Protein AF-X1PSZ1-F1 (afdb_monomer_lite)

Sequence (134 aa):
WIGGEGLDAARFAELLNGAGLPGVLFTPEVRGTTGGVRLEIRDPYSFNPAKTGIYALSYAFMLGDFKVPKSTPDNVVMFDKVMGTDKIGQYLEEGLTPQQIVANYTPMLQRFKQERMHYLLPEYDGPVNSGINE

Secondary structure (DSSP, 8-state):
-EEEET--HHHHHHHHHHTT-TTEEEEEEEETTEEEEEEEES-TTT--HHHHHHHHHHHHHHHS-------BTTB--HHHHHHTSSHHHHHHHTT--HHHHHHHHHHHHHHHHHHGGGG--TT---S-------

Structure (mmCIF, N/CA/C/O backbone):
data_AF-X1PSZ1-F1
#
_entry.id   AF-X1PSZ1-F1
#
loop_
_atom_site.group_PDB
_atom_site.id
_atom_site.type_symbol
_atom_site.label_atom_id
_atom_site.label_alt_id
_atom_site.label_comp_id
_atom_site.label_asym_id
_atom_site.label_entity_id
_atom_site.label_seq_id
_atom_site.pdbx_PDB_ins_code
_atom_site.Cartn_x
_atom_site.Cartn_y
_atom_site.Cartn_z
_atom_site.occupancy
_atom_site.B_iso_or_equiv
_atom_site.auth_seq_id
_atom_site.auth_comp_id
_atom_site.auth_asym_id
_atom_site.auth_atom_id
_atom_site.pdbx_PDB_model_num
ATOM 1 N N . TRP A 1 1 ? 0.451 -11.696 6.292 1.00 95.88 1 TRP A N 1
ATOM 2 C CA . TRP A 1 1 ? -0.870 -11.259 6.784 1.00 95.88 1 TRP A CA 1
ATOM 3 C C . TRP A 1 1 ? -0.813 -9.751 6.931 1.00 95.88 1 TRP A C 1
ATOM 5 O O . TRP A 1 1 ? 0.229 -9.259 7.349 1.00 95.88 1 TRP A O 1
ATOM 15 N N . ILE A 1 2 ? -1.862 -9.041 6.526 1.00 96.62 2 ILE A N 1
ATOM 16 C CA . ILE A 1 2 ? -1.983 -7.582 6.638 1.00 96.62 2 ILE A CA 1
ATOM 17 C C . ILE A 1 2 ? -3.346 -7.300 7.260 1.00 96.62 2 ILE A C 1
ATOM 19 O O . ILE A 1 2 ? -4.340 -7.845 6.791 1.00 96.62 2 ILE A O 1
ATOM 23 N N . GLY A 1 3 ? -3.406 -6.463 8.286 1.00 96.06 3 GLY A N 1
ATOM 24 C CA . GLY A 1 3 ? -4.656 -6.115 8.950 1.00 96.06 3 GLY A CA 1
ATOM 25 C C . GLY A 1 3 ? -4.440 -5.112 10.070 1.00 96.06 3 GLY A C 1
ATOM 26 O O . GLY A 1 3 ? -3.310 -4.695 10.331 1.00 96.06 3 GLY A O 1
ATOM 27 N N . GLY A 1 4 ? -5.530 -4.740 10.726 1.00 95.81 4 GLY A N 1
ATOM 28 C CA . GLY A 1 4 ? -5.528 -3.777 11.816 1.00 95.81 4 GLY A CA 1
ATOM 29 C C . GLY A 1 4 ? -6.753 -3.928 12.706 1.00 95.81 4 GLY A C 1
ATOM 30 O O . GLY A 1 4 ? -7.667 -4.706 12.421 1.00 95.81 4 GLY A O 1
ATOM 31 N N . GLU A 1 5 ? -6.740 -3.214 13.823 1.00 95.38 5 GLU A N 1
ATOM 32 C CA . GLU A 1 5 ? -7.844 -3.211 14.778 1.00 95.38 5 GLU A CA 1
ATOM 33 C C . GLU A 1 5 ? -9.131 -2.690 14.126 1.00 95.38 5 GLU A C 1
ATOM 35 O O . GLU A 1 5 ? -9.104 -1.703 13.395 1.00 95.38 5 GLU A O 1
ATOM 40 N N . GLY A 1 6 ? -10.245 -3.396 14.341 1.00 93.50 6 GLY A N 1
ATOM 41 C CA . GLY A 1 6 ? -11.566 -2.982 13.853 1.00 93.50 6 GLY A CA 1
ATOM 42 C C . GLY A 1 6 ? -11.782 -3.039 12.333 1.00 93.50 6 GLY A C 1
ATOM 43 O O . GLY A 1 6 ? -12.872 -2.712 11.874 1.00 93.50 6 GLY A O 1
ATOM 44 N N . LEU A 1 7 ? -10.790 -3.462 11.544 1.00 97.25 7 LEU A N 1
ATOM 45 C CA . LEU A 1 7 ? -10.909 -3.539 10.087 1.00 97.25 7 LEU A CA 1
ATOM 46 C C . LEU A 1 7 ? -11.869 -4.664 9.659 1.00 97.25 7 LEU A C 1
ATOM 48 O O . LEU A 1 7 ? -11.743 -5.800 10.114 1.00 97.25 7 LEU A O 1
ATOM 52 N N . ASP A 1 8 ? -12.785 -4.390 8.731 1.00 98.06 8 ASP A N 1
ATOM 53 C CA . ASP A 1 8 ? -13.642 -5.426 8.142 1.00 98.06 8 ASP A CA 1
ATOM 54 C C . ASP A 1 8 ? -12.822 -6.338 7.212 1.00 98.06 8 ASP A C 1
ATOM 56 O O . ASP A 1 8 ? -12.470 -5.972 6.088 1.00 98.06 8 ASP A O 1
ATOM 60 N N . ALA A 1 9 ? -12.519 -7.550 7.687 1.00 98.38 9 ALA A N 1
ATOM 61 C CA . ALA A 1 9 ? -11.721 -8.533 6.958 1.00 98.38 9 ALA A CA 1
ATOM 62 C C . ALA A 1 9 ? -12.352 -8.942 5.617 1.00 9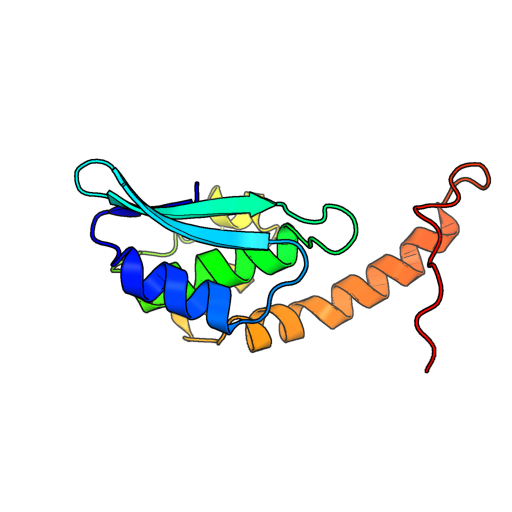8.38 9 ALA A C 1
ATOM 64 O O . ALA A 1 9 ? -11.636 -9.103 4.626 1.00 98.38 9 ALA A O 1
ATOM 65 N N . ALA A 1 10 ? -13.678 -9.112 5.577 1.00 98.44 10 ALA A N 1
ATOM 66 C CA . ALA A 1 10 ? -14.386 -9.566 4.385 1.00 98.44 10 ALA A CA 1
ATOM 67 C C . ALA A 1 10 ? -14.373 -8.476 3.313 1.00 98.44 10 ALA A C 1
ATOM 69 O O . ALA A 1 10 ? -13.967 -8.735 2.177 1.00 98.44 10 ALA A O 1
ATOM 70 N N . ARG A 1 11 ? -14.721 -7.242 3.695 1.00 98.56 11 ARG A N 1
ATOM 71 C CA . ARG A 1 11 ? -14.707 -6.099 2.778 1.00 98.56 11 ARG A CA 1
ATOM 72 C C . ARG A 1 11 ? -13.299 -5.780 2.285 1.00 98.56 11 ARG A C 1
ATOM 74 O O . ARG A 1 11 ? -13.110 -5.461 1.112 1.00 98.56 11 ARG A O 1
ATOM 81 N N . PHE A 1 12 ? -12.298 -5.903 3.153 1.00 98.56 12 PHE A N 1
ATOM 82 C CA . PHE A 1 12 ? -10.906 -5.670 2.782 1.00 98.56 12 PHE A CA 1
ATOM 83 C C . PHE A 1 12 ? -10.393 -6.704 1.767 1.00 98.56 12 PHE A C 1
ATOM 85 O O . PHE A 1 12 ? -9.773 -6.331 0.769 1.00 98.56 12 PHE A O 1
ATOM 92 N N . ALA A 1 13 ? -10.705 -7.990 1.966 1.00 98.62 13 ALA A N 1
ATOM 93 C CA . ALA A 1 13 ? -10.382 -9.043 1.002 1.00 98.62 13 ALA A CA 1
ATOM 94 C C . ALA A 1 13 ? -11.092 -8.839 -0.343 1.00 98.62 13 ALA A C 1
ATOM 96 O O . ALA A 1 13 ? -10.482 -9.038 -1.392 1.00 98.62 13 ALA A O 1
ATOM 97 N N . GLU A 1 14 ? -12.361 -8.428 -0.323 1.00 98.69 14 GLU A N 1
ATOM 98 C CA . GLU A 1 14 ? -13.143 -8.146 -1.528 1.00 98.69 14 GLU A CA 1
ATOM 99 C C . GLU A 1 14 ? -12.496 -7.039 -2.372 1.00 98.69 14 GLU A C 1
ATOM 101 O O . GLU A 1 14 ? -12.252 -7.246 -3.560 1.00 98.69 14 GLU A O 1
ATOM 106 N N . LEU A 1 15 ? -12.142 -5.900 -1.762 1.00 98.56 15 LEU A N 1
ATOM 107 C CA . LEU A 1 15 ? -11.487 -4.791 -2.468 1.00 98.56 15 LEU A CA 1
ATOM 108 C C . LEU A 1 15 ? -10.129 -5.196 -3.054 1.00 98.56 15 LEU A C 1
ATOM 110 O O . LEU A 1 15 ? -9.805 -4.835 -4.188 1.00 98.56 15 LEU A O 1
ATOM 114 N N . LEU A 1 16 ? -9.332 -5.958 -2.301 1.00 98.62 16 LEU A N 1
ATOM 115 C CA . LEU A 1 16 ? -8.012 -6.401 -2.746 1.00 98.62 16 LEU A CA 1
ATOM 116 C C . LEU A 1 16 ? -8.077 -7.420 -3.887 1.00 98.62 16 LEU A C 1
ATOM 118 O O . LEU A 1 16 ? -7.332 -7.291 -4.857 1.00 98.62 16 LEU A O 1
ATOM 122 N N . ASN A 1 17 ? -8.978 -8.399 -3.808 1.00 98.50 17 ASN A N 1
ATOM 123 C CA . ASN A 1 17 ? -9.185 -9.354 -4.898 1.00 98.50 17 ASN A CA 1
ATOM 124 C C . ASN A 1 17 ? -9.815 -8.671 -6.125 1.00 98.50 17 ASN A C 1
ATOM 126 O O . ASN A 1 17 ? -9.409 -8.938 -7.255 1.00 98.50 17 ASN A O 1
ATOM 130 N N . GLY A 1 18 ? -10.748 -7.736 -5.912 1.00 98.38 18 GLY A N 1
ATOM 131 C CA . GLY A 1 18 ? -11.377 -6.945 -6.974 1.00 98.38 18 GLY A CA 1
ATOM 132 C C . GLY A 1 18 ? -10.415 -5.999 -7.700 1.00 98.38 18 GLY A C 1
ATOM 133 O O . GLY A 1 18 ? -10.676 -5.611 -8.834 1.00 98.38 18 GLY A O 1
ATOM 134 N N . ALA A 1 19 ? -9.272 -5.666 -7.092 1.00 97.88 19 ALA A N 1
ATOM 135 C CA . ALA A 1 19 ? -8.232 -4.852 -7.715 1.00 97.88 19 ALA A CA 1
ATOM 136 C C . ALA A 1 19 ? -7.420 -5.584 -8.802 1.00 97.88 19 ALA A C 1
ATOM 138 O O . ALA A 1 19 ? -6.646 -4.934 -9.508 1.00 97.88 19 ALA A O 1
ATOM 139 N N . GLY A 1 20 ? -7.554 -6.911 -8.928 1.00 97.19 20 GLY A N 1
ATOM 140 C CA . GLY A 1 20 ? -6.890 -7.686 -9.982 1.00 97.19 20 GLY A CA 1
ATOM 141 C C . GLY A 1 20 ? -5.360 -7.667 -9.901 1.00 97.19 20 GLY A C 1
ATOM 142 O O . GLY A 1 20 ? -4.684 -7.619 -10.928 1.00 97.19 20 GLY A O 1
ATOM 143 N N . LEU A 1 21 ? -4.795 -7.651 -8.689 1.00 98.06 21 LEU A N 1
ATOM 144 C CA . LEU A 1 21 ? -3.345 -7.688 -8.484 1.00 98.06 21 LEU A CA 1
ATOM 145 C C . LEU A 1 21 ? -2.778 -9.054 -8.932 1.00 98.06 21 LEU A C 1
ATOM 147 O O . LEU A 1 21 ? -3.211 -10.080 -8.404 1.00 98.06 21 LEU A O 1
ATOM 151 N N . PRO A 1 22 ? -1.816 -9.103 -9.876 1.00 98.06 22 PRO A N 1
ATOM 152 C CA . PRO A 1 22 ? -1.290 -10.370 -10.382 1.00 98.06 22 PRO A CA 1
ATOM 153 C C . PRO A 1 22 ? -0.531 -11.177 -9.322 1.00 98.06 22 PRO A C 1
ATOM 155 O O . PRO A 1 22 ? 0.122 -10.615 -8.439 1.00 98.06 22 PRO A O 1
ATOM 158 N N . GLY A 1 23 ? -0.602 -12.503 -9.438 1.00 97.94 23 GLY A N 1
ATOM 159 C CA . GLY A 1 23 ? 0.217 -13.436 -8.662 1.00 97.94 23 GLY A CA 1
ATOM 160 C C . GLY A 1 23 ? -0.139 -13.579 -7.181 1.00 97.94 23 GLY A C 1
ATOM 161 O O . GLY A 1 23 ? 0.594 -14.253 -6.457 1.00 97.94 23 GLY A O 1
ATOM 162 N N . VAL A 1 24 ? -1.248 -12.999 -6.707 1.00 98.56 24 VAL A N 1
ATOM 163 C CA . VAL A 1 24 ? -1.641 -13.030 -5.288 1.00 98.56 24 VAL A CA 1
ATOM 164 C C . VAL A 1 24 ? -3.142 -13.265 -5.101 1.00 98.56 24 VAL A C 1
ATOM 166 O O . VAL A 1 24 ? -3.960 -12.760 -5.863 1.00 98.56 24 VAL A O 1
ATOM 169 N N . LEU A 1 25 ? -3.502 -14.028 -4.064 1.00 98.50 25 LEU A N 1
ATOM 170 C CA . LEU A 1 25 ? -4.868 -14.138 -3.548 1.00 98.50 25 LEU A CA 1
ATOM 171 C C . LEU A 1 25 ? -4.930 -13.616 -2.108 1.00 98.50 25 LEU A C 1
ATOM 173 O O . LEU A 1 25 ? -4.044 -13.897 -1.295 1.00 98.50 25 LEU A O 1
ATOM 177 N N . PHE A 1 26 ? -6.014 -12.914 -1.776 1.00 98.69 26 PHE A N 1
ATOM 178 C CA . PHE A 1 26 ? -6.287 -12.427 -0.427 1.00 98.69 26 PHE A CA 1
ATOM 179 C C . PHE A 1 26 ? -7.443 -13.209 0.197 1.00 98.69 26 PHE A C 1
ATOM 181 O O . PHE A 1 26 ? -8.564 -13.189 -0.307 1.00 98.69 26 PHE A O 1
ATOM 188 N N . THR A 1 27 ? -7.183 -13.900 1.305 1.00 98.62 27 THR A N 1
ATOM 189 C CA . THR A 1 27 ? -8.221 -14.592 2.087 1.00 98.62 27 THR A CA 1
ATOM 190 C C . THR A 1 27 ? -8.529 -13.771 3.339 1.00 98.62 27 THR A C 1
ATOM 192 O O . THR A 1 27 ? -7.576 -13.441 4.051 1.00 98.62 27 THR A O 1
ATOM 195 N N . PRO A 1 28 ? -9.801 -13.437 3.636 1.00 98.56 28 PRO A N 1
ATOM 196 C CA . PRO A 1 28 ? -10.146 -12.715 4.857 1.00 98.56 28 PRO A CA 1
ATOM 197 C C . PRO A 1 28 ? -9.734 -13.531 6.084 1.00 98.56 28 PRO A C 1
ATOM 199 O O . PRO A 1 28 ? -9.952 -14.741 6.144 1.00 98.56 28 PRO A O 1
ATOM 202 N N . GLU A 1 29 ? -9.116 -12.879 7.063 1.00 98.31 29 GLU A N 1
ATOM 203 C CA . GLU A 1 29 ? -8.658 -13.529 8.289 1.00 98.31 29 GLU A CA 1
ATOM 204 C C . GLU A 1 29 ? -8.777 -12.567 9.476 1.00 98.31 29 GLU A C 1
ATOM 206 O O . GLU A 1 29 ? -8.208 -11.474 9.457 1.00 98.31 29 GLU A O 1
ATOM 211 N N . VAL A 1 30 ? -9.495 -12.995 10.518 1.00 98.00 30 VAL A N 1
ATOM 212 C CA . VAL A 1 30 ? -9.666 -12.261 11.782 1.00 98.00 30 VAL A CA 1
ATOM 213 C C . VAL A 1 30 ? -8.757 -12.873 12.846 1.00 98.00 30 VAL A C 1
ATOM 215 O O . VAL A 1 30 ? -8.720 -14.092 13.015 1.00 98.00 30 VAL A O 1
ATOM 218 N N . ARG A 1 31 ? -8.019 -12.030 13.573 1.00 96.81 31 ARG A N 1
ATOM 219 C CA . ARG A 1 31 ? -7.117 -12.404 14.669 1.00 96.81 31 ARG A CA 1
ATOM 220 C C . ARG A 1 31 ? -7.443 -11.565 15.907 1.00 96.81 31 ARG A C 1
ATOM 222 O O . ARG A 1 31 ? -7.023 -10.414 16.015 1.00 96.81 31 ARG A O 1
ATOM 229 N N . GLY A 1 32 ? -8.198 -12.133 16.848 1.00 95.44 32 GLY A N 1
ATOM 230 C CA . GLY A 1 32 ? -8.680 -11.393 18.022 1.00 95.44 32 GLY A CA 1
ATOM 231 C C . GLY A 1 32 ? -9.613 -10.249 17.612 1.00 95.44 32 GLY A C 1
ATOM 232 O O . GLY A 1 32 ? -10.598 -10.488 16.922 1.00 95.44 32 GLY A O 1
ATOM 233 N N . THR A 1 33 ? -9.286 -9.015 18.004 1.00 94.50 33 THR A N 1
ATOM 234 C CA . THR A 1 33 ? -10.011 -7.787 17.615 1.00 94.50 33 THR A CA 1
ATOM 235 C C . THR A 1 33 ? -9.549 -7.198 16.279 1.00 94.50 33 THR A C 1
ATOM 237 O O . THR A 1 33 ? -10.078 -6.181 15.827 1.00 94.50 33 THR A O 1
ATOM 240 N N . THR A 1 34 ? -8.551 -7.811 15.638 1.00 96.56 34 THR A N 1
ATOM 241 C CA . THR A 1 34 ? -8.000 -7.328 14.369 1.00 96.56 34 THR A CA 1
ATOM 242 C C . THR A 1 34 ? -8.595 -8.094 13.197 1.00 96.56 34 THR A C 1
ATOM 244 O O . THR A 1 34 ? -8.621 -9.326 13.197 1.00 96.56 34 THR A O 1
ATOM 247 N N . GLY A 1 35 ? -9.062 -7.372 12.185 1.00 98.00 35 GLY A N 1
ATOM 248 C CA . GLY A 1 35 ? -9.447 -7.954 10.906 1.00 98.00 35 GLY A CA 1
ATOM 249 C C . GLY A 1 35 ? -8.411 -7.644 9.835 1.00 98.00 35 GLY A C 1
ATOM 250 O O . GLY A 1 35 ? -7.641 -6.687 9.928 1.00 98.00 35 GLY A O 1
ATOM 251 N N . GLY A 1 36 ? -8.340 -8.498 8.822 1.00 98.12 36 GLY A N 1
ATOM 252 C CA . GLY A 1 36 ? -7.332 -8.375 7.786 1.00 98.12 36 GLY A CA 1
ATOM 253 C C . GLY A 1 36 ? -7.422 -9.469 6.741 1.00 98.12 36 GLY A C 1
ATOM 254 O O . GLY A 1 36 ? -8.448 -10.127 6.571 1.00 98.12 36 GLY A O 1
ATOM 255 N N . VAL A 1 37 ? -6.308 -9.673 6.051 1.00 98.56 37 VAL A N 1
ATOM 256 C CA . VAL A 1 37 ? -6.151 -10.680 5.010 1.00 98.56 37 VAL A CA 1
ATOM 257 C C . VAL A 1 37 ? -4.862 -11.471 5.184 1.00 98.56 37 VAL A C 1
ATOM 259 O O . VAL A 1 37 ? -3.780 -10.938 5.464 1.00 98.56 37 VAL A O 1
ATOM 262 N N . ARG A 1 38 ? -4.948 -12.775 4.935 1.00 98.38 38 ARG A N 1
ATOM 263 C CA . ARG A 1 38 ? -3.783 -13.591 4.603 1.00 98.38 38 ARG A CA 1
ATOM 264 C C . ARG A 1 38 ? -3.514 -13.479 3.109 1.00 98.38 38 ARG A C 1
ATOM 266 O O . ARG A 1 38 ? -4.428 -13.609 2.301 1.00 98.38 38 ARG A O 1
ATOM 273 N N . LEU A 1 39 ? -2.250 -13.246 2.771 1.00 97.38 39 LEU A N 1
ATOM 274 C CA . LEU A 1 39 ? -1.775 -13.184 1.397 1.00 97.38 39 LEU A CA 1
ATOM 275 C C . LEU A 1 39 ? -1.200 -14.545 1.032 1.00 97.38 39 LEU A C 1
ATOM 277 O O . LEU A 1 39 ? -0.367 -15.075 1.770 1.00 97.38 39 LEU A O 1
ATOM 281 N N . GLU A 1 40 ? -1.630 -15.073 -0.102 1.00 98.12 40 GLU A N 1
ATOM 282 C CA . GLU A 1 40 ? -1.079 -16.269 -0.728 1.00 98.12 40 GLU A CA 1
ATOM 283 C C . GLU A 1 40 ? -0.472 -15.854 -2.069 1.00 98.12 40 GLU A C 1
ATOM 285 O O . GLU A 1 40 ? -1.195 -15.477 -2.992 1.00 98.12 40 GLU A O 1
ATOM 290 N N . ILE A 1 41 ? 0.860 -15.872 -2.162 1.00 98.12 41 ILE A N 1
ATOM 291 C CA . ILE A 1 41 ? 1.569 -15.604 -3.417 1.00 98.12 41 ILE A CA 1
ATOM 292 C C . ILE A 1 41 ? 1.498 -16.880 -4.255 1.00 98.12 41 ILE A C 1
ATOM 294 O O . ILE A 1 41 ? 2.085 -17.897 -3.892 1.00 98.12 41 ILE A O 1
ATOM 298 N N . ARG A 1 42 ? 0.748 -16.817 -5.354 1.00 97.69 42 ARG A N 1
ATOM 299 C CA . ARG A 1 42 ? 0.492 -17.937 -6.271 1.00 97.69 42 ARG A CA 1
ATOM 300 C C . ARG A 1 42 ? 1.439 -17.960 -7.459 1.00 97.69 42 ARG A C 1
ATOM 302 O O . ARG A 1 42 ? 1.724 -19.030 -7.981 1.00 97.69 42 ARG A O 1
ATOM 309 N N . ASP A 1 43 ? 1.921 -16.791 -7.865 1.00 97.69 43 ASP A N 1
ATOM 310 C CA . ASP A 1 43 ? 2.938 -16.653 -8.900 1.00 97.69 43 ASP A CA 1
ATOM 311 C C . ASP A 1 43 ? 3.925 -15.542 -8.504 1.00 97.69 43 ASP A C 1
ATOM 313 O O . ASP A 1 43 ? 3.580 -14.357 -8.566 1.00 97.69 43 ASP A O 1
ATOM 317 N N . PRO A 1 44 ? 5.150 -15.896 -8.080 1.00 96.12 44 PRO A N 1
ATOM 318 C CA . PRO A 1 44 ? 6.136 -14.916 -7.649 1.00 96.12 44 PRO A CA 1
ATOM 319 C C . PRO A 1 44 ? 6.680 -14.051 -8.796 1.00 96.12 44 PRO A C 1
ATOM 321 O O . PRO A 1 44 ? 7.228 -12.989 -8.512 1.00 96.12 44 PRO A O 1
ATOM 324 N N . TYR A 1 45 ? 6.541 -14.461 -10.064 1.00 95.81 45 TYR A N 1
ATOM 325 C CA . TYR A 1 45 ? 7.080 -13.709 -11.203 1.00 95.81 45 TYR A CA 1
ATOM 326 C C . TYR A 1 45 ? 6.175 -12.550 -11.629 1.00 95.81 45 TYR A C 1
ATOM 328 O O . TYR A 1 45 ? 6.670 -11.519 -12.083 1.00 95.81 45 TYR A O 1
ATOM 336 N N . SER A 1 46 ? 4.858 -12.684 -11.451 1.00 96.56 46 SER A N 1
ATOM 337 C CA . SER A 1 46 ? 3.902 -11.592 -11.682 1.00 96.56 46 SER A CA 1
ATOM 338 C C . SER A 1 46 ? 3.570 -10.790 -10.418 1.00 96.56 46 SER A C 1
ATOM 340 O O . SER A 1 46 ? 3.092 -9.654 -10.516 1.00 96.56 46 SER A O 1
ATOM 342 N N . PHE A 1 47 ? 3.852 -11.333 -9.228 1.00 97.81 47 PHE A N 1
ATOM 343 C CA . PHE A 1 47 ? 3.599 -10.650 -7.964 1.00 97.81 47 PHE A CA 1
ATOM 344 C C . PHE A 1 47 ? 4.448 -9.381 -7.801 1.00 97.81 47 PHE A C 1
ATOM 346 O O . PHE A 1 47 ? 5.677 -9.408 -7.801 1.00 97.81 47 PHE A O 1
ATOM 353 N N . ASN A 1 48 ? 3.778 -8.249 -7.572 1.00 97.62 48 ASN A N 1
ATOM 354 C CA . ASN A 1 48 ? 4.431 -6.980 -7.264 1.00 97.62 48 ASN A CA 1
ATOM 355 C C . ASN A 1 48 ? 4.188 -6.595 -5.792 1.00 97.62 48 ASN A C 1
ATOM 357 O O . ASN A 1 48 ? 3.108 -6.079 -5.475 1.00 97.62 48 ASN A O 1
ATOM 361 N N . PRO A 1 49 ? 5.168 -6.798 -4.888 1.00 96.88 49 PRO A N 1
ATOM 362 C CA . PRO A 1 49 ? 4.982 -6.550 -3.460 1.00 96.88 49 PRO A CA 1
ATOM 363 C C . PRO A 1 49 ? 4.780 -5.069 -3.130 1.00 96.88 49 PRO A C 1
ATOM 365 O O . PRO A 1 49 ? 3.924 -4.745 -2.312 1.00 96.88 49 PRO A O 1
ATOM 368 N N . ALA A 1 50 ? 5.507 -4.161 -3.788 1.00 95.94 50 ALA A N 1
ATOM 369 C CA . ALA A 1 50 ? 5.401 -2.725 -3.525 1.00 95.94 50 ALA A CA 1
ATOM 370 C C . ALA A 1 50 ? 4.025 -2.179 -3.936 1.00 95.94 50 ALA A C 1
ATOM 372 O O . ALA A 1 50 ? 3.348 -1.528 -3.142 1.00 95.94 50 ALA A O 1
ATOM 373 N N . LYS A 1 51 ? 3.566 -2.519 -5.150 1.00 97.75 51 LYS A N 1
ATOM 374 C CA . LYS A 1 51 ? 2.221 -2.161 -5.624 1.00 97.75 51 LYS A CA 1
ATOM 375 C C . LYS A 1 51 ? 1.148 -2.755 -4.710 1.00 97.75 51 LYS A C 1
ATOM 377 O O . LYS A 1 51 ? 0.228 -2.048 -4.317 1.00 97.75 51 LYS A O 1
ATOM 382 N N . THR A 1 52 ? 1.288 -4.025 -4.331 1.00 98.19 52 THR A N 1
ATOM 383 C CA . THR A 1 52 ? 0.349 -4.692 -3.417 1.00 98.19 52 THR A CA 1
ATOM 384 C C . THR A 1 52 ? 0.291 -4.005 -2.053 1.00 98.19 52 THR A C 1
ATOM 386 O O . THR A 1 52 ? -0.800 -3.794 -1.528 1.00 98.19 52 THR A O 1
ATOM 389 N N . GLY A 1 53 ? 1.438 -3.598 -1.502 1.00 97.50 53 GLY A N 1
ATOM 390 C CA . GLY A 1 53 ? 1.515 -2.860 -0.242 1.00 97.50 53 GLY A CA 1
ATOM 391 C C . GLY A 1 53 ? 0.752 -1.536 -0.282 1.00 97.50 53 GLY A C 1
ATOM 392 O O . GLY A 1 53 ? -0.000 -1.250 0.643 1.00 97.50 53 GLY A O 1
ATOM 393 N N . ILE A 1 54 ? 0.866 -0.771 -1.374 1.00 98.12 54 ILE A N 1
ATOM 394 C CA . ILE A 1 54 ? 0.121 0.487 -1.559 1.00 98.12 54 ILE A CA 1
ATOM 395 C C . ILE A 1 54 ? -1.391 0.250 -1.627 1.00 98.12 54 ILE A C 1
ATOM 397 O O . ILE A 1 54 ? -2.151 0.981 -0.997 1.00 98.12 54 ILE A O 1
ATOM 401 N N . TYR A 1 55 ? -1.835 -0.788 -2.341 1.00 98.56 55 TYR A N 1
ATOM 402 C CA . TYR A 1 55 ? -3.258 -1.143 -2.408 1.00 98.56 55 TYR A CA 1
ATOM 403 C C . TYR A 1 55 ? -3.803 -1.557 -1.042 1.00 98.56 55 TYR A C 1
ATOM 405 O O . TYR A 1 55 ? -4.847 -1.066 -0.622 1.00 98.56 55 TYR A O 1
ATOM 413 N N . ALA A 1 56 ? -3.075 -2.417 -0.328 1.00 97.94 56 ALA A N 1
ATOM 414 C CA . ALA A 1 56 ? -3.456 -2.848 1.011 1.00 97.94 56 ALA A CA 1
ATOM 415 C C . ALA A 1 56 ? -3.507 -1.673 1.992 1.00 97.94 56 ALA A C 1
ATOM 417 O O . ALA A 1 56 ? -4.471 -1.551 2.739 1.00 97.94 56 ALA A O 1
ATOM 418 N N . LEU A 1 57 ? -2.513 -0.786 1.956 1.00 97.19 57 LEU A N 1
ATOM 419 C CA . LEU A 1 57 ? -2.462 0.390 2.817 1.00 97.19 57 LEU A CA 1
ATOM 420 C C . LEU A 1 57 ? -3.612 1.363 2.532 1.00 97.19 57 LEU A C 1
ATOM 422 O O . LEU A 1 57 ? -4.281 1.799 3.463 1.00 97.19 57 LEU A O 1
ATOM 426 N N . SER A 1 58 ? -3.864 1.670 1.258 1.00 97.81 58 SER A N 1
ATOM 427 C CA . SER A 1 58 ? -4.930 2.586 0.842 1.00 97.81 58 SER A CA 1
ATOM 428 C C . SER A 1 58 ? -6.313 2.049 1.206 1.00 97.81 58 SER A C 1
ATOM 430 O O . SER A 1 58 ? -7.078 2.744 1.866 1.00 97.81 58 SER A O 1
ATOM 432 N N . TYR A 1 59 ? -6.620 0.788 0.886 1.00 98.06 59 TYR A N 1
ATOM 433 C CA . TYR A 1 59 ? -7.915 0.206 1.250 1.00 98.06 59 TYR A CA 1
ATOM 434 C C . TYR A 1 59 ? -8.087 0.022 2.760 1.00 98.06 59 TYR A C 1
ATOM 436 O O . TYR A 1 59 ? -9.189 0.228 3.259 1.00 98.06 59 TYR A O 1
ATOM 444 N N . ALA A 1 60 ? -7.027 -0.319 3.503 1.00 97.19 60 ALA A N 1
ATOM 445 C CA . ALA A 1 60 ? -7.103 -0.362 4.961 1.00 97.19 60 ALA A CA 1
ATOM 446 C C . ALA A 1 60 ? -7.418 1.028 5.531 1.00 97.19 60 ALA A C 1
ATOM 448 O O . ALA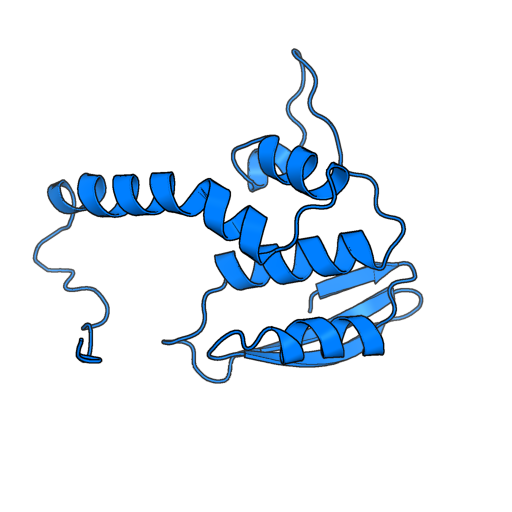 A 1 60 ? -8.314 1.146 6.359 1.00 97.19 60 ALA A O 1
ATOM 449 N N . PHE A 1 61 ? -6.748 2.076 5.040 1.00 97.06 61 PHE A N 1
ATOM 450 C CA . PHE A 1 61 ? -7.008 3.458 5.448 1.00 97.06 61 PHE A CA 1
ATOM 451 C C . PHE A 1 61 ? -8.437 3.915 5.119 1.00 97.06 61 PHE A C 1
ATOM 453 O O . PHE A 1 61 ? -9.065 4.571 5.935 1.00 97.06 61 PHE A O 1
ATOM 460 N N . MET A 1 62 ? -8.975 3.531 3.956 1.00 95.19 62 MET A N 1
ATOM 461 C CA . MET A 1 62 ? -10.350 3.866 3.560 1.00 95.19 62 MET A CA 1
ATOM 462 C C . MET A 1 62 ? -11.422 3.167 4.407 1.00 95.19 62 MET A C 1
ATOM 464 O O . MET A 1 62 ? -12.514 3.704 4.569 1.00 95.19 62 MET A O 1
ATOM 468 N N . LEU A 1 63 ? -11.155 1.942 4.870 1.00 95.88 63 LEU A N 1
ATOM 469 C CA . LEU A 1 63 ? -12.127 1.125 5.603 1.00 95.88 63 LEU A CA 1
ATOM 470 C C . LEU A 1 63 ? -12.034 1.277 7.125 1.00 95.88 63 LEU A C 1
ATOM 472 O O . LEU A 1 63 ? -13.017 1.017 7.814 1.00 95.88 63 LEU A O 1
ATOM 476 N N . GLY A 1 64 ? -10.855 1.606 7.650 1.00 92.69 64 GLY A N 1
ATOM 477 C CA . GLY A 1 64 ? -10.593 1.680 9.085 1.00 92.69 64 GLY A CA 1
ATOM 478 C C . GLY A 1 64 ? -10.448 3.106 9.607 1.00 92.69 64 GLY A C 1
ATOM 479 O O . GLY A 1 64 ? -10.358 4.065 8.850 1.00 92.69 64 GLY A O 1
ATOM 480 N N . ASP A 1 65 ? -10.369 3.228 10.929 1.00 92.62 65 ASP A N 1
ATOM 481 C CA . ASP A 1 65 ? -10.086 4.488 11.623 1.00 92.62 65 ASP A CA 1
ATOM 482 C C . ASP A 1 65 ? -8.586 4.590 11.939 1.00 92.62 65 ASP A C 1
ATOM 484 O O . ASP A 1 65 ? -8.134 4.423 13.074 1.00 92.62 65 ASP A O 1
ATOM 488 N N . PHE A 1 66 ? -7.780 4.768 10.891 1.00 93.50 66 PHE A N 1
ATOM 489 C CA . PHE A 1 66 ? -6.329 4.888 11.015 1.00 93.50 66 PHE A CA 1
ATOM 490 C C . PHE A 1 66 ? -5.890 6.350 10.990 1.00 93.50 66 PHE A C 1
ATOM 492 O O . PHE A 1 66 ? -6.404 7.167 10.232 1.00 93.50 66 PHE A O 1
ATOM 499 N N . LYS A 1 67 ? -4.858 6.672 11.773 1.00 93.88 67 LYS A N 1
ATOM 500 C CA . LYS A 1 67 ? -4.204 7.985 11.749 1.00 93.88 67 LYS A CA 1
ATOM 501 C C . LYS A 1 67 ? -2.846 7.870 11.080 1.00 93.88 67 LYS A C 1
ATOM 503 O O . LYS A 1 67 ? -2.032 7.040 11.485 1.00 93.88 67 LYS A O 1
ATOM 508 N N . VAL A 1 68 ? -2.586 8.719 10.089 1.00 94.19 68 VAL A N 1
ATOM 509 C CA . VAL A 1 68 ? -1.270 8.812 9.450 1.00 94.19 68 VAL A CA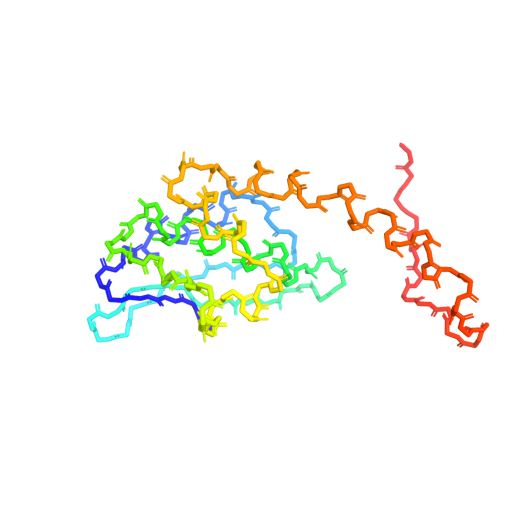 1
ATOM 510 C C . VAL A 1 68 ? -0.306 9.539 10.398 1.00 94.19 68 VAL A C 1
ATOM 512 O O . VAL A 1 68 ? -0.556 10.695 10.750 1.00 94.19 68 VAL A O 1
ATOM 515 N N . PRO A 1 69 ? 0.805 8.910 10.826 1.00 93.75 69 PRO A N 1
ATOM 516 C CA . PRO A 1 69 ? 1.841 9.600 11.590 1.00 93.75 69 PRO A CA 1
ATOM 517 C C . PRO A 1 69 ? 2.446 10.747 10.771 1.00 93.75 69 PRO A C 1
ATOM 519 O O . PRO A 1 69 ? 2.682 10.584 9.577 1.00 93.75 69 PRO A O 1
ATOM 522 N N . LYS A 1 70 ? 2.733 11.889 11.406 1.00 94.38 70 LYS A N 1
ATOM 523 C CA . LYS A 1 70 ? 3.253 13.087 10.728 1.00 94.38 70 LYS A CA 1
ATOM 524 C C . LYS A 1 70 ? 4.672 13.422 11.149 1.00 94.38 70 LYS A C 1
ATOM 526 O O . LYS A 1 70 ? 4.950 13.531 12.342 1.00 94.38 70 LYS A O 1
ATOM 531 N N . SER A 1 71 ? 5.540 13.629 10.165 1.00 93.44 71 SER A N 1
ATOM 532 C CA . SER A 1 71 ? 6.853 14.230 10.390 1.00 93.44 71 SER A CA 1
ATOM 533 C C . SER A 1 71 ? 6.740 15.714 10.748 1.00 93.44 71 SER A C 1
ATOM 535 O O . SER A 1 71 ? 5.818 16.411 10.327 1.00 93.44 71 SER A O 1
ATOM 537 N N . THR A 1 72 ? 7.710 16.198 11.515 1.00 92.56 72 THR A N 1
ATOM 538 C CA . THR A 1 72 ? 7.936 17.617 11.810 1.00 92.56 72 THR A CA 1
ATOM 539 C C . THR A 1 72 ? 9.312 18.030 11.273 1.00 92.56 72 THR A C 1
ATOM 541 O O . THR A 1 72 ? 10.107 17.150 10.928 1.00 92.56 72 THR A O 1
ATOM 544 N N . PRO A 1 73 ? 9.644 19.337 11.217 1.00 92.44 73 PRO A N 1
ATOM 545 C CA . PRO A 1 73 ? 10.975 19.784 10.793 1.00 92.44 73 PRO A CA 1
ATOM 546 C C . PRO A 1 73 ? 12.129 19.128 11.567 1.00 92.44 73 PRO A C 1
ATOM 548 O O . PRO A 1 73 ? 13.175 18.852 10.987 1.00 92.44 73 PRO A O 1
ATOM 551 N N . ASP A 1 74 ? 11.911 18.821 12.849 1.00 95.00 74 ASP A N 1
ATOM 552 C CA . ASP A 1 74 ? 12.933 18.261 13.740 1.00 95.00 74 ASP A CA 1
ATOM 553 C C . ASP A 1 74 ? 12.861 16.730 13.880 1.00 95.00 74 ASP A C 1
ATOM 555 O O . ASP A 1 74 ? 13.735 16.121 14.500 1.00 95.00 74 ASP A O 1
ATOM 559 N N . ASN A 1 75 ? 11.823 16.074 13.344 1.00 95.81 75 ASN A N 1
ATOM 560 C CA . ASN A 1 75 ? 11.638 14.634 13.509 1.00 95.81 75 ASN A CA 1
ATOM 561 C C . ASN A 1 75 ? 10.889 13.990 12.338 1.00 95.81 75 ASN A C 1
ATOM 563 O O . ASN A 1 75 ? 9.692 14.205 12.149 1.00 95.81 75 ASN A O 1
ATOM 567 N N . VAL A 1 76 ? 11.577 13.097 11.624 1.00 95.75 76 VAL A N 1
ATOM 568 C CA . VAL A 1 76 ? 10.961 12.254 10.593 1.00 95.75 76 VAL A CA 1
ATOM 569 C C . VAL A 1 76 ? 10.454 10.954 11.218 1.00 95.75 76 VAL A C 1
ATOM 571 O O . VAL A 1 76 ? 11.239 10.157 11.756 1.00 95.75 76 VAL A O 1
ATOM 574 N N . VAL A 1 77 ? 9.143 10.721 11.139 1.00 97.00 77 VAL A N 1
ATOM 575 C CA . VAL A 1 77 ? 8.497 9.530 11.713 1.00 97.00 77 VAL A CA 1
ATOM 576 C C . VAL A 1 77 ? 8.845 8.264 10.931 1.00 97.00 77 VAL A C 1
ATOM 578 O O . VAL A 1 77 ? 9.241 8.307 9.768 1.00 97.00 77 VAL A O 1
ATOM 581 N N . MET A 1 78 ? 8.699 7.100 11.573 1.00 96.56 78 MET A N 1
ATOM 582 C CA . MET A 1 78 ? 9.078 5.820 10.961 1.00 96.56 78 MET A CA 1
ATOM 583 C C . MET A 1 78 ? 8.293 5.519 9.679 1.00 96.56 78 MET A C 1
ATOM 585 O O . MET A 1 78 ? 8.853 4.955 8.747 1.00 96.56 78 MET A O 1
ATOM 589 N N . PHE A 1 79 ? 7.021 5.922 9.619 1.00 96.25 79 PHE A N 1
ATOM 590 C CA . PHE A 1 79 ? 6.191 5.738 8.431 1.00 96.25 79 PHE A CA 1
ATOM 591 C C . PHE A 1 79 ? 6.821 6.405 7.197 1.00 96.25 79 PHE A C 1
ATOM 593 O O . PHE A 1 79 ? 7.084 5.725 6.207 1.00 96.25 79 PHE A O 1
ATOM 600 N N . ASP A 1 80 ? 7.185 7.685 7.296 1.00 96.94 80 ASP A N 1
ATOM 601 C CA . ASP A 1 80 ? 7.801 8.428 6.190 1.00 96.94 80 ASP A CA 1
ATOM 602 C C . ASP A 1 80 ? 9.202 7.906 5.853 1.00 96.94 80 ASP A C 1
ATOM 604 O O . ASP A 1 80 ? 9.582 7.867 4.686 1.00 96.94 80 ASP A O 1
ATOM 608 N N . LYS A 1 81 ? 9.964 7.431 6.851 1.00 96.69 81 LYS A N 1
ATOM 609 C CA . LYS A 1 81 ? 11.264 6.772 6.622 1.00 96.69 81 LYS A CA 1
ATOM 610 C C . LYS A 1 81 ? 11.121 5.495 5.799 1.00 96.69 81 LYS A C 1
ATOM 612 O O . LYS A 1 81 ? 11.898 5.283 4.875 1.00 96.69 81 LYS A O 1
ATOM 617 N N . VAL A 1 82 ? 10.136 4.657 6.125 1.00 95.50 82 VAL A N 1
ATOM 618 C CA . VAL A 1 82 ? 9.870 3.402 5.407 1.00 95.50 82 VAL A CA 1
ATOM 619 C C . VAL A 1 82 ? 9.347 3.677 3.998 1.00 95.50 82 VAL A C 1
ATOM 621 O O . VAL A 1 82 ? 9.746 2.995 3.058 1.00 95.50 82 VAL A O 1
ATOM 624 N N . MET A 1 83 ? 8.492 4.690 3.834 1.00 95.31 83 MET A N 1
ATOM 625 C CA . MET A 1 83 ? 7.969 5.091 2.523 1.00 95.31 83 MET A CA 1
ATOM 626 C C . MET A 1 83 ? 8.979 5.890 1.686 1.00 95.31 83 MET A C 1
ATOM 628 O O . MET A 1 83 ? 8.795 6.036 0.479 1.00 95.31 83 MET A O 1
ATOM 632 N N . GLY A 1 84 ? 10.033 6.421 2.310 1.00 94.38 84 GLY A N 1
ATOM 633 C CA . GLY A 1 84 ? 11.016 7.309 1.686 1.00 94.38 84 GLY A CA 1
ATOM 634 C C . GLY A 1 84 ? 10.497 8.726 1.403 1.00 94.38 84 GLY A C 1
ATOM 635 O O . GLY A 1 84 ? 11.184 9.503 0.744 1.00 94.38 84 GLY A O 1
ATOM 636 N N . THR A 1 85 ? 9.284 9.064 1.853 1.00 94.94 85 THR A N 1
ATOM 637 C CA . THR A 1 85 ? 8.616 10.358 1.646 1.00 94.94 85 THR A CA 1
ATOM 638 C C . THR A 1 85 ? 7.378 10.476 2.542 1.00 94.94 85 THR A C 1
ATOM 640 O O . THR A 1 85 ? 6.753 9.473 2.879 1.00 94.94 85 THR A O 1
ATOM 643 N N . ASP A 1 86 ? 6.987 11.707 2.863 1.00 96.19 86 ASP A N 1
ATOM 644 C CA . ASP A 1 86 ? 5.725 12.075 3.522 1.00 96.19 86 ASP A CA 1
ATOM 645 C C . ASP A 1 86 ? 4.502 12.054 2.583 1.00 96.19 86 ASP A C 1
ATOM 647 O O . ASP A 1 86 ? 3.354 11.993 3.033 1.00 96.19 86 ASP A O 1
ATOM 651 N N . LYS A 1 87 ? 4.729 12.055 1.263 1.00 96.69 87 LYS A N 1
ATOM 652 C CA . LYS A 1 87 ? 3.671 12.119 0.242 1.00 96.69 87 LYS A CA 1
ATOM 653 C C . LYS A 1 87 ? 2.671 10.976 0.321 1.00 96.69 87 LYS A C 1
ATOM 655 O O . LYS A 1 87 ? 1.492 11.193 0.077 1.00 96.69 87 LYS A O 1
ATOM 660 N N . ILE A 1 88 ? 3.105 9.763 0.676 1.00 97.31 88 ILE A N 1
ATOM 661 C CA . ILE A 1 88 ? 2.180 8.625 0.802 1.00 97.31 88 ILE A CA 1
ATOM 662 C C . ILE A 1 88 ? 1.145 8.906 1.891 1.00 97.31 88 ILE A C 1
ATOM 664 O O . ILE A 1 88 ? -0.041 8.682 1.677 1.00 97.31 88 ILE A O 1
ATOM 668 N N . GLY A 1 89 ? 1.579 9.457 3.026 1.00 96.75 89 GLY A N 1
ATOM 669 C CA . GLY A 1 89 ? 0.680 9.852 4.100 1.00 96.75 89 GLY A CA 1
ATOM 670 C C . GLY A 1 89 ? -0.282 10.969 3.691 1.00 96.75 89 GLY A C 1
ATOM 671 O O . GLY A 1 89 ? -1.455 10.919 4.049 1.00 96.75 89 GLY A O 1
ATOM 672 N N . GLN A 1 90 ? 0.196 11.949 2.919 1.00 97.25 90 GLN A N 1
ATOM 673 C CA . GLN A 1 90 ? -0.638 13.027 2.369 1.00 97.25 90 GLN A CA 1
ATOM 674 C C . GLN A 1 90 ? -1.707 12.478 1.415 1.00 97.25 90 GLN A C 1
ATOM 676 O O . GLN A 1 90 ? -2.883 12.783 1.573 1.00 97.25 90 GLN A O 1
ATOM 681 N N . TYR A 1 91 ? -1.332 11.590 0.490 1.00 98.06 91 TYR A N 1
ATOM 682 C CA . TYR A 1 91 ? -2.270 11.004 -0.470 1.00 98.06 91 TYR A CA 1
ATOM 683 C C . TYR A 1 91 ? -3.378 10.179 0.190 1.00 98.06 91 TYR A C 1
ATOM 685 O O . TYR A 1 91 ? -4.510 10.185 -0.290 1.00 98.06 91 TYR A O 1
ATOM 693 N N . LEU A 1 92 ? -3.063 9.468 1.278 1.00 97.50 92 LEU A N 1
ATOM 694 C CA . LEU A 1 92 ? -4.065 8.727 2.045 1.00 97.50 92 LEU A CA 1
ATOM 695 C C . LEU A 1 92 ? -5.112 9.677 2.638 1.00 97.50 92 LEU A C 1
ATOM 697 O O . LEU A 1 92 ? -6.305 9.449 2.465 1.00 97.50 92 LEU A O 1
ATOM 701 N N . GLU A 1 93 ? -4.676 10.761 3.278 1.00 96.75 93 GLU A N 1
ATOM 702 C CA . GLU A 1 93 ? -5.575 11.751 3.886 1.00 96.75 93 GLU A CA 1
ATOM 703 C C . GLU A 1 93 ? -6.375 12.562 2.864 1.00 96.75 93 GLU A C 1
ATOM 705 O O . GLU A 1 93 ? -7.518 12.924 3.127 1.00 96.75 93 GLU A O 1
ATOM 710 N N . GLU A 1 94 ? -5.808 12.810 1.684 1.00 96.62 94 GLU A N 1
ATOM 711 C CA . GLU A 1 94 ? -6.511 13.411 0.544 1.00 96.62 94 GLU A CA 1
ATOM 712 C C . GLU A 1 94 ? -7.550 12.462 -0.087 1.00 96.62 94 GLU A C 1
ATOM 714 O O . GLU A 1 94 ? -8.323 12.875 -0.952 1.00 96.62 94 GLU A O 1
ATOM 719 N N . GLY A 1 95 ? -7.590 11.191 0.330 1.00 95.44 95 GLY A N 1
ATOM 720 C CA . GLY A 1 95 ? -8.545 10.203 -0.165 1.00 95.44 95 GLY A CA 1
ATOM 721 C C . GLY A 1 95 ? -8.230 9.691 -1.571 1.00 95.44 95 GLY A C 1
ATOM 722 O O . GLY A 1 95 ? -9.137 9.246 -2.278 1.00 95.44 95 GLY A O 1
ATOM 723 N N . LEU A 1 96 ? -6.964 9.747 -2.003 1.00 98.06 96 LEU A N 1
ATOM 724 C CA . LEU A 1 96 ? -6.570 9.195 -3.297 1.00 98.06 96 LEU A CA 1
ATOM 725 C C . LEU A 1 96 ? -6.783 7.678 -3.325 1.00 98.06 96 LEU A C 1
ATOM 727 O O . LEU A 1 96 ? -6.421 6.941 -2.405 1.00 98.06 96 LEU A O 1
ATOM 731 N N . THR A 1 97 ? -7.301 7.205 -4.454 1.00 97.75 97 THR A N 1
ATOM 732 C CA . THR A 1 97 ? -7.392 5.774 -4.758 1.00 97.75 97 THR A CA 1
ATOM 733 C C . THR A 1 97 ? -5.994 5.157 -4.883 1.00 97.75 97 THR A C 1
ATOM 735 O O . THR A 1 97 ? -5.039 5.848 -5.269 1.00 97.75 97 THR A O 1
ATOM 738 N N . PRO A 1 98 ? -5.832 3.841 -4.655 1.00 98.06 98 PRO A N 1
ATOM 739 C CA . PRO A 1 98 ? -4.525 3.212 -4.803 1.00 98.06 98 PRO A CA 1
ATOM 740 C C . PRO A 1 98 ? -3.972 3.338 -6.228 1.00 98.06 98 PRO A C 1
ATOM 742 O O . PRO A 1 98 ? -2.767 3.493 -6.408 1.00 98.06 98 PRO A O 1
ATOM 745 N N . GLN A 1 99 ? -4.828 3.349 -7.253 1.00 98.25 99 GLN A N 1
ATOM 746 C CA . GLN A 1 99 ? -4.446 3.597 -8.646 1.00 98.25 99 GLN A CA 1
ATOM 747 C C . GLN A 1 99 ? -3.805 4.980 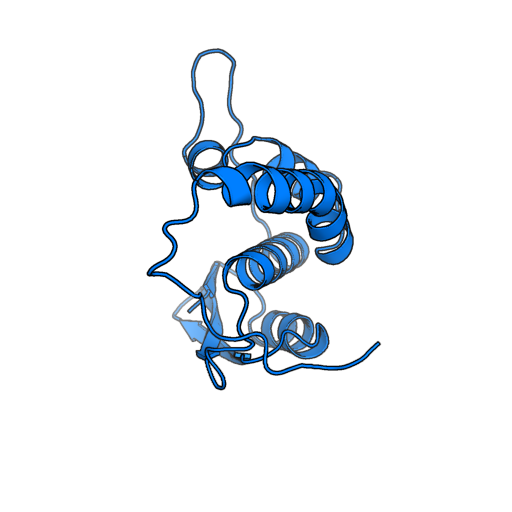-8.817 1.00 98.25 99 GLN A C 1
ATOM 749 O O . GLN A 1 99 ? -2.768 5.087 -9.471 1.00 98.25 99 GLN A O 1
ATOM 754 N N . GLN A 1 100 ? -4.388 6.020 -8.213 1.00 98.44 100 GLN A N 1
ATOM 755 C CA . GLN A 1 100 ? -3.844 7.381 -8.255 1.00 98.44 100 GLN A CA 1
ATOM 756 C C . GLN A 1 100 ? -2.511 7.478 -7.507 1.00 98.44 100 GLN A C 1
ATOM 758 O O . GLN A 1 100 ? -1.565 8.059 -8.033 1.00 98.44 100 GLN A O 1
ATOM 763 N N . ILE A 1 101 ? -2.389 6.846 -6.334 1.00 98.38 101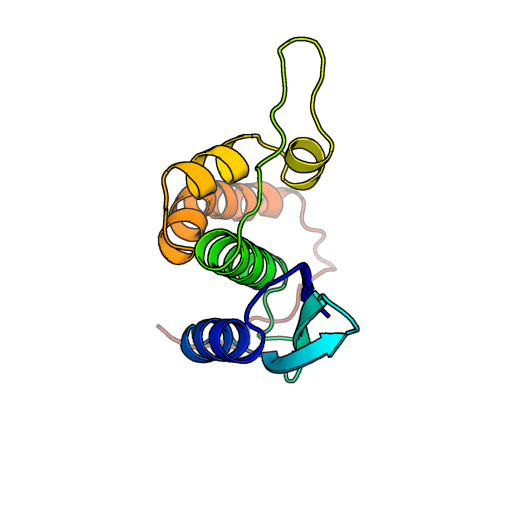 ILE A N 1
ATOM 764 C CA . ILE A 1 101 ? -1.115 6.798 -5.595 1.00 98.38 101 ILE A CA 1
ATOM 765 C C . ILE A 1 101 ? -0.025 6.141 -6.449 1.00 98.38 101 ILE A C 1
ATOM 767 O O . ILE A 1 101 ? 1.077 6.679 -6.569 1.00 98.38 101 ILE A O 1
ATOM 771 N N . VAL A 1 102 ? -0.338 5.012 -7.099 1.00 98.19 102 VAL A N 1
ATOM 772 C CA . VAL A 1 102 ? 0.589 4.345 -8.026 1.00 98.19 102 VAL A CA 1
ATOM 773 C C . VAL A 1 1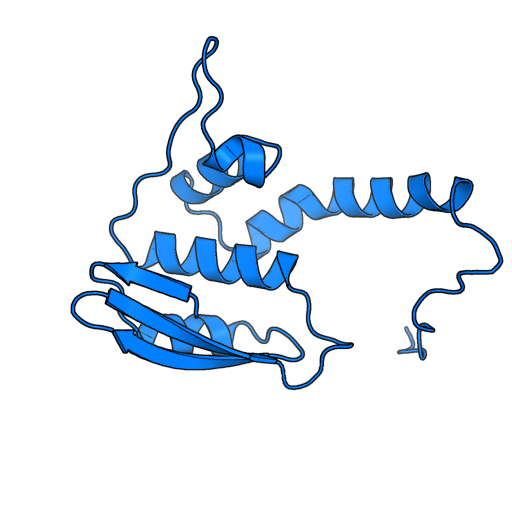02 ? 0.958 5.238 -9.203 1.00 98.19 102 VAL A C 1
ATOM 775 O O . VAL A 1 102 ? 2.136 5.326 -9.559 1.00 98.19 102 VAL A O 1
ATOM 778 N N . ALA A 1 103 ? -0.016 5.927 -9.794 1.00 98.25 103 ALA A N 1
ATOM 779 C CA . ALA A 1 103 ? 0.231 6.853 -10.890 1.00 98.25 103 ALA A CA 1
ATOM 780 C C . ALA A 1 103 ? 1.182 7.988 -10.471 1.00 98.25 103 ALA A C 1
ATOM 782 O O . ALA A 1 103 ? 2.102 8.304 -11.223 1.00 98.25 103 ALA A O 1
ATOM 783 N N . ASN A 1 104 ? 1.042 8.527 -9.256 1.00 97.94 104 ASN A N 1
ATOM 784 C CA . ASN A 1 104 ? 1.860 9.638 -8.763 1.00 97.94 104 ASN A CA 1
ATOM 785 C C . ASN A 1 104 ? 3.352 9.297 -8.641 1.00 97.94 104 ASN A C 1
ATOM 787 O O . ASN A 1 104 ? 4.196 10.129 -8.977 1.00 97.94 104 ASN A O 1
ATOM 791 N N . TYR A 1 105 ? 3.709 8.086 -8.194 1.00 95.75 105 TYR A N 1
ATOM 792 C CA . TYR A 1 105 ? 5.124 7.696 -8.087 1.00 95.75 105 TYR A CA 1
ATOM 793 C C . TYR A 1 105 ? 5.687 7.039 -9.360 1.00 95.75 105 TYR A C 1
ATOM 795 O O . TYR A 1 105 ? 6.907 6.921 -9.508 1.00 95.75 105 TYR A O 1
ATOM 803 N N . THR A 1 106 ? 4.833 6.616 -10.301 1.00 97.25 106 THR A N 1
ATOM 804 C CA . THR A 1 106 ? 5.250 5.907 -11.526 1.00 97.25 106 THR A CA 1
ATOM 805 C C . THR A 1 106 ? 6.280 6.678 -12.364 1.00 97.25 106 THR A C 1
ATOM 807 O O . THR A 1 106 ? 7.258 6.051 -12.777 1.00 97.25 106 THR A O 1
ATOM 810 N N . PRO A 1 107 ? 6.166 8.002 -12.594 1.00 97.50 107 PRO A N 1
ATOM 811 C CA . PRO A 1 107 ? 7.169 8.745 -13.360 1.00 97.50 107 PRO A CA 1
ATOM 812 C C . PRO A 1 107 ? 8.580 8.637 -12.771 1.00 97.50 107 PRO A C 1
ATOM 814 O O . PRO A 1 107 ? 9.547 8.414 -13.499 1.00 97.50 107 PRO A O 1
ATOM 817 N N . MET A 1 108 ? 8.701 8.727 -11.443 1.00 95.75 108 MET A N 1
ATOM 818 C CA . MET A 1 108 ? 9.987 8.602 -10.754 1.00 95.75 108 MET A CA 1
ATOM 819 C C . MET A 1 108 ? 10.537 7.176 -10.849 1.00 95.75 108 MET A C 1
ATOM 821 O O . MET A 1 108 ? 11.727 6.998 -11.096 1.00 95.75 108 MET A O 1
ATOM 825 N N . LEU A 1 109 ? 9.671 6.161 -10.744 1.00 95.81 109 LEU A N 1
ATOM 826 C CA . LEU A 1 109 ? 10.054 4.766 -10.965 1.00 95.81 109 LEU A CA 1
ATOM 827 C C . LEU A 1 109 ? 10.585 4.539 -12.388 1.00 95.81 109 LEU A C 1
ATOM 829 O O . LEU A 1 109 ? 11.589 3.850 -12.557 1.00 95.81 109 LEU A O 1
ATOM 833 N N . GLN A 1 110 ? 9.940 5.106 -13.410 1.00 97.00 110 GLN A N 1
ATOM 834 C CA . GLN A 1 110 ? 10.411 4.969 -14.792 1.00 97.00 110 GLN A CA 1
ATOM 835 C C . GLN A 1 110 ? 11.752 5.669 -15.000 1.00 97.00 110 GLN A C 1
ATOM 837 O O . GLN A 1 110 ? 12.652 5.086 -15.599 1.00 97.00 110 GLN A O 1
ATOM 842 N N . ARG A 1 111 ? 11.929 6.868 -14.434 1.00 97.62 111 ARG A N 1
ATOM 843 C CA . ARG A 1 111 ? 13.224 7.558 -14.450 1.00 97.62 111 ARG A CA 1
ATOM 844 C C . ARG A 1 111 ? 14.314 6.716 -13.789 1.00 97.62 111 ARG A C 1
ATOM 846 O O . ARG A 1 111 ? 15.362 6.516 -14.391 1.00 97.62 111 ARG A O 1
ATOM 853 N N . PHE A 1 112 ? 14.044 6.162 -12.609 1.00 96.38 112 PHE A N 1
ATOM 854 C CA . PHE A 1 112 ? 14.989 5.289 -11.913 1.00 96.38 112 PHE A CA 1
ATOM 855 C C . PHE A 1 112 ? 15.328 4.034 -12.728 1.00 96.38 112 PHE A C 1
ATOM 857 O O . PHE A 1 112 ? 16.483 3.624 -12.789 1.00 96.38 112 PHE A O 1
ATOM 864 N N . LYS A 1 113 ? 14.340 3.427 -13.400 1.00 94.62 113 LYS A N 1
ATOM 865 C CA . LYS A 1 113 ? 14.566 2.271 -14.279 1.00 94.62 113 LYS A CA 1
ATOM 866 C C . LYS A 1 113 ? 15.485 2.583 -15.458 1.00 94.62 113 LYS A C 1
ATOM 868 O O . LYS A 1 113 ? 16.205 1.678 -15.864 1.00 94.62 113 LYS A O 1
ATOM 873 N N . GLN A 1 114 ? 15.451 3.806 -15.985 1.00 95.88 114 GLN A N 1
ATOM 874 C CA . GLN A 1 114 ? 16.377 4.259 -17.026 1.00 95.88 114 GLN A CA 1
ATOM 875 C C . GLN A 1 114 ? 17.762 4.533 -16.437 1.00 95.88 114 GLN A C 1
ATOM 877 O O . GLN A 1 114 ? 18.756 3.990 -16.905 1.00 95.88 114 GLN A O 1
ATOM 882 N N . GLU A 1 115 ? 17.820 5.301 -15.349 1.00 95.94 115 GLU A N 1
ATOM 883 C CA . GLU A 1 115 ? 19.070 5.678 -14.683 1.00 95.94 115 GLU A CA 1
ATOM 884 C C . GLU A 1 115 ? 19.875 4.456 -14.226 1.00 95.94 115 GLU A C 1
ATOM 886 O O . GLU A 1 115 ? 21.086 4.390 -14.439 1.00 95.94 115 GLU A O 1
ATOM 891 N N . ARG A 1 116 ? 19.203 3.435 -13.679 1.00 94.75 116 ARG A N 1
ATOM 892 C CA . ARG A 1 116 ? 19.876 2.224 -13.198 1.00 94.75 116 ARG A CA 1
ATOM 893 C C . ARG A 1 116 ? 20.552 1.415 -14.308 1.00 94.75 116 ARG A C 1
ATOM 895 O O . ARG A 1 116 ? 21.427 0.624 -13.980 1.00 94.75 116 ARG A O 1
ATOM 902 N N . MET A 1 117 ? 20.172 1.578 -15.584 1.00 92.00 117 MET A N 1
ATOM 903 C CA . MET A 1 117 ? 20.737 0.789 -16.691 1.00 92.00 117 MET A CA 1
ATOM 904 C C . MET A 1 117 ? 22.252 0.975 -16.820 1.00 92.00 117 MET A C 1
ATOM 906 O O . MET A 1 117 ? 22.951 0.018 -17.129 1.00 92.00 117 MET A O 1
ATOM 910 N N . HIS A 1 118 ? 22.769 2.169 -16.510 1.00 92.44 118 HIS A N 1
ATOM 911 C CA . HIS A 1 118 ? 24.207 2.462 -16.533 1.00 92.44 118 HIS A CA 1
ATOM 912 C C . HIS A 1 118 ? 25.014 1.698 -15.476 1.00 92.44 118 HIS A C 1
ATOM 914 O O . HIS A 1 118 ? 26.236 1.623 -15.572 1.00 92.44 118 HIS A O 1
ATOM 920 N N . TYR A 1 119 ? 24.335 1.153 -14.468 1.00 92.69 119 TYR A N 1
ATOM 921 C CA . TYR A 1 119 ? 24.943 0.498 -13.314 1.00 92.69 119 TYR A CA 1
ATOM 922 C C . TYR A 1 119 ? 24.645 -1.007 -13.265 1.00 92.69 119 TYR A C 1
ATOM 924 O O . TYR A 1 119 ? 25.041 -1.673 -12.310 1.00 92.69 119 TYR A O 1
ATOM 932 N N . LEU A 1 120 ? 23.932 -1.553 -14.259 1.00 89.81 120 LEU A N 1
ATOM 933 C CA . LEU A 1 120 ? 23.667 -2.988 -14.333 1.00 89.81 120 LEU A CA 1
ATOM 934 C C . LEU A 1 120 ? 24.943 -3.734 -14.731 1.00 89.81 120 LEU A C 1
ATOM 936 O O . LEU A 1 120 ? 25.622 -3.368 -15.689 1.00 89.81 120 LEU A O 1
ATOM 940 N N . LEU A 1 121 ? 25.258 -4.795 -13.989 1.00 89.00 121 LEU A N 1
ATOM 941 C CA . LEU A 1 121 ? 26.365 -5.683 -14.324 1.00 89.00 121 LEU A CA 1
ATOM 942 C C . LEU A 1 121 ? 25.928 -6.632 -15.457 1.00 89.00 121 LEU A C 1
ATOM 944 O O . LEU A 1 121 ? 24.848 -7.212 -15.343 1.00 89.00 121 LEU A O 1
ATOM 948 N N . PRO A 1 122 ? 26.748 -6.840 -16.507 1.00 74.25 122 PRO A N 1
ATOM 949 C CA . PRO A 1 122 ? 26.380 -7.655 -17.674 1.00 74.25 122 PRO A CA 1
ATOM 950 C C . PRO A 1 122 ? 26.016 -9.112 -17.357 1.00 74.25 122 PRO A C 1
ATOM 952 O O . PRO A 1 122 ? 25.289 -9.746 -18.105 1.00 74.25 122 PRO A O 1
ATOM 955 N N . GLU A 1 123 ? 26.530 -9.650 -16.252 1.00 70.44 123 GLU A N 1
ATOM 956 C CA . GLU A 1 123 ? 26.305 -11.035 -15.813 1.00 70.44 123 GLU A CA 1
ATOM 957 C C . GLU A 1 123 ? 24.948 -11.226 -15.111 1.00 70.44 123 GLU A C 1
ATOM 959 O O . GLU A 1 123 ? 24.534 -12.351 -14.839 1.00 70.44 123 GLU A O 1
ATOM 964 N N . TYR A 1 124 ? 24.254 -10.125 -14.816 1.00 61.59 124 TYR A N 1
ATOM 965 C CA . TYR A 1 124 ? 22.914 -10.097 -14.242 1.00 61.59 124 TYR A CA 1
ATOM 966 C C . TYR A 1 124 ? 21.906 -9.697 -15.323 1.00 61.59 124 TYR A C 1
ATOM 968 O O . TYR A 1 124 ? 21.273 -8.638 -15.261 1.00 61.59 124 TYR A O 1
ATOM 976 N N . ASP A 1 125 ? 21.710 -10.578 -16.302 1.00 53.12 125 ASP A N 1
ATOM 977 C CA . ASP A 1 125 ? 20.450 -10.589 -17.035 1.00 53.12 125 ASP A CA 1
ATOM 978 C C . ASP A 1 125 ? 19.362 -10.919 -16.006 1.00 53.12 125 ASP A C 1
ATOM 980 O O . ASP A 1 125 ? 19.273 -12.033 -15.487 1.00 53.12 125 ASP A O 1
ATOM 984 N N . GLY A 1 126 ? 18.592 -9.902 -15.609 1.00 54.81 126 GLY A N 1
ATOM 985 C CA . GLY A 1 126 ? 17.454 -10.063 -14.705 1.00 54.81 126 GLY A CA 1
ATOM 986 C C . GLY A 1 126 ? 16.467 -11.121 -15.223 1.00 54.81 126 GLY A C 1
ATOM 987 O O . GLY A 1 126 ? 16.641 -11.630 -16.329 1.00 54.81 126 GLY A O 1
ATOM 988 N N . PRO A 1 127 ? 15.409 -11.468 -14.461 1.00 54.16 127 PRO A N 1
ATOM 989 C CA . PRO A 1 127 ? 14.414 -12.426 -14.934 1.00 54.16 127 PRO A CA 1
ATOM 990 C C . PRO A 1 127 ? 13.969 -12.015 -16.337 1.00 54.16 127 PRO A C 1
ATOM 992 O O . PRO A 1 127 ? 13.478 -10.902 -16.538 1.00 54.16 127 PRO A O 1
ATOM 995 N N . VAL A 1 128 ? 14.270 -12.892 -17.296 1.00 49.19 128 VAL A N 1
ATOM 996 C CA . VAL A 1 128 ? 14.043 -12.693 -18.722 1.00 49.19 128 VAL A CA 1
ATOM 997 C C . VAL A 1 128 ? 12.619 -12.179 -18.884 1.00 49.19 128 VAL A C 1
ATOM 999 O O . VAL A 1 128 ? 11.679 -12.826 -18.423 1.00 49.19 128 VAL A O 1
ATOM 1002 N N . ASN A 1 129 ? 12.462 -11.010 -19.511 1.00 44.84 129 ASN A N 1
ATOM 1003 C CA . ASN A 1 129 ? 11.186 -10.591 -20.079 1.00 44.84 129 ASN A CA 1
ATOM 1004 C C . ASN A 1 129 ? 10.803 -11.663 -21.109 1.00 44.84 129 ASN A C 1
ATOM 1006 O O . ASN A 1 129 ? 11.159 -11.566 -22.283 1.00 44.84 129 ASN A O 1
ATOM 1010 N N . SER A 1 130 ? 10.126 -12.721 -20.668 1.00 40.16 130 SER A N 1
ATOM 1011 C CA . SER A 1 130 ? 9.361 -13.587 -21.546 1.00 40.16 130 SER A CA 1
ATOM 1012 C C . SER A 1 130 ? 8.290 -12.695 -22.153 1.00 40.16 130 SER A C 1
ATOM 1014 O O . SER A 1 130 ? 7.375 -12.238 -21.470 1.00 40.16 130 SER A O 1
ATOM 1016 N N . GLY A 1 131 ? 8.509 -12.344 -23.419 1.00 42.62 131 GLY A N 1
ATOM 1017 C CA . GLY A 1 131 ? 7.734 -11.352 -24.141 1.00 42.62 131 GLY A CA 1
ATOM 1018 C C . GLY A 1 131 ? 6.235 -11.547 -23.956 1.00 42.62 131 GLY A C 1
ATOM 1019 O O . GLY A 1 131 ? 5.690 -12.612 -24.238 1.00 42.62 131 GLY A O 1
ATOM 1020 N N . ILE A 1 132 ? 5.576 -10.484 -23.512 1.00 37.00 132 ILE A N 1
ATOM 1021 C CA . ILE A 1 132 ? 4.166 -10.273 -23.794 1.00 37.00 132 ILE A CA 1
ATOM 1022 C C . ILE A 1 132 ? 4.159 -9.080 -24.740 1.00 37.00 132 ILE A C 1
ATOM 1024 O O . ILE A 1 132 ? 4.566 -7.982 -24.363 1.00 37.00 132 ILE A O 1
ATOM 1028 N N . ASN A 1 133 ? 3.857 -9.389 -25.998 1.00 36.50 133 ASN A N 1
ATOM 1029 C CA . ASN A 1 133 ? 3.865 -8.472 -27.126 1.00 36.50 133 ASN A CA 1
ATOM 1030 C C . ASN A 1 133 ? 2.909 -7.288 -26.923 1.00 36.50 133 ASN A C 1
ATOM 1032 O O . ASN A 1 133 ? 1.932 -7.387 -26.180 1.00 36.50 133 ASN A O 1
ATOM 1036 N N . GLU A 1 134 ? 3.282 -6.220 -27.627 1.00 36.06 134 GLU A N 1
ATOM 1037 C CA . GLU A 1 134 ? 2.598 -4.954 -27.932 1.00 36.06 134 GLU A CA 1
ATOM 1038 C C . GLU A 1 134 ? 1.065 -5.001 -28.032 1.00 36.06 134 GLU A C 1
ATOM 1040 O O . GLU A 1 134 ? 0.515 -5.980 -28.591 1.00 36.06 134 GLU A O 1
#

InterPro domains:
  IPR048503 Peptidoglycan beta-N-acetylmuramidase NamZ, C-terminal [PF20732] (1-121)

Radius of gyration: 17.2 Å; chains: 1; bounding box: 41×38×46 Å

Organism: NCBI:txid412755

pLDDT: mean 92.1, std 14.31, range [36.06, 98.69]

Foldseek 3Di:
DDKDAQFDQVVLQVQLVVVVQPQWHWDWDDDVRITHTDIDRRDPVSHDPVLSVLQSVLSNLVRDDDQQDDADPVGDDPVCVVVVHCVSNVCSVVSHHSVVVCVVCVVVVVVVVVVCVVVDDPVCPDDDPPDDDD